Protein AF-A0A2K1EF34-F1 (afdb_monomer_lite)

Sequence (158 aa):
MLNLFHPISQKSLTGTVHQHRRLESSLIPMGDVLGEVGTQAGELRVATTSQGQDHRRGKALKHIETRRRLVYNRPDNEWGVYELCKAVYELAEIDQVDFNGADLIEKMMLLRKLVPFVSSSALQIGVTEYHDSRNRQGWGMDFLKCEGMNYGFANKSH

Structure (mmCIF, N/CA/C/O backbone):
data_AF-A0A2K1EF34-F1
#
_entry.id   AF-A0A2K1EF34-F1
#
loop_
_atom_site.group_PDB
_atom_site.id
_atom_site.type_symbol
_atom_site.label_atom_id
_atom_site.label_alt_id
_atom_site.label_comp_id
_atom_site.label_asym_id
_atom_site.label_entity_id
_atom_site.label_seq_id
_atom_site.pdbx_PDB_ins_code
_atom_site.Cartn_x
_atom_site.Cartn_y
_atom_site.Cartn_z
_atom_site.occupancy
_atom_site.B_iso_or_equiv
_atom_site.auth_seq_id
_atom_site.auth_comp_id
_atom_site.auth_asym_id
_atom_site.auth_atom_id
_atom_site.pdbx_PDB_model_num
ATOM 1 N N . MET A 1 1 ? 15.475 17.233 -8.892 1.00 30.44 1 MET A N 1
ATOM 2 C CA . MET A 1 1 ? 15.047 17.243 -7.476 1.00 30.44 1 MET A CA 1
ATOM 3 C C . MET A 1 1 ? 13.736 18.003 -7.396 1.00 30.44 1 MET A C 1
ATOM 5 O O . MET A 1 1 ? 13.747 19.214 -7.561 1.00 30.44 1 MET A O 1
ATOM 9 N N . LEU A 1 2 ? 12.607 17.302 -7.277 1.00 26.91 2 LEU A N 1
ATOM 10 C CA . LEU A 1 2 ? 11.285 17.931 -7.206 1.00 26.91 2 LEU A CA 1
ATOM 11 C C . LEU A 1 2 ? 10.842 18.012 -5.743 1.00 26.91 2 LEU A C 1
ATOM 13 O O . LEU A 1 2 ? 10.609 16.993 -5.096 1.00 26.91 2 LEU A O 1
ATOM 17 N N . ASN A 1 3 ? 10.745 19.247 -5.250 1.00 29.42 3 ASN A N 1
ATOM 18 C CA . ASN A 1 3 ? 10.198 19.631 -3.952 1.00 29.42 3 ASN A CA 1
ATOM 19 C C . ASN A 1 3 ? 8.684 19.358 -3.904 1.00 29.42 3 ASN A C 1
ATOM 21 O O . ASN A 1 3 ? 7.882 20.269 -4.078 1.00 29.42 3 ASN A O 1
ATOM 25 N N . LEU A 1 4 ? 8.284 18.104 -3.684 1.00 32.94 4 LEU A N 1
ATOM 26 C CA . LEU A 1 4 ? 6.875 17.712 -3.501 1.00 32.94 4 LEU A CA 1
ATOM 27 C C . LEU A 1 4 ? 6.539 17.356 -2.045 1.00 32.94 4 LEU A C 1
ATOM 29 O O . LEU A 1 4 ? 5.534 16.708 -1.763 1.00 32.94 4 LEU A O 1
ATOM 33 N N . PHE A 1 5 ? 7.349 17.831 -1.101 1.00 43.50 5 PHE A N 1
ATOM 34 C CA . PHE A 1 5 ? 6.990 17.842 0.311 1.00 43.50 5 PHE A CA 1
ATOM 35 C C . PHE A 1 5 ? 6.220 19.122 0.621 1.00 43.50 5 PHE A C 1
ATOM 37 O O . PHE A 1 5 ? 6.809 20.117 1.034 1.00 43.50 5 PHE A O 1
ATOM 44 N N . HIS A 1 6 ? 4.897 19.100 0.445 1.00 31.91 6 HIS A N 1
ATOM 45 C CA . HIS A 1 6 ? 4.052 20.080 1.117 1.00 31.91 6 HIS A CA 1
ATOM 46 C C . HIS A 1 6 ? 3.393 19.422 2.341 1.00 31.91 6 HIS A C 1
ATOM 48 O O . HIS A 1 6 ? 2.484 18.605 2.177 1.00 31.91 6 HIS A O 1
ATOM 54 N N . PRO A 1 7 ? 3.788 19.784 3.578 1.00 40.97 7 PRO A N 1
ATOM 55 C CA . PRO A 1 7 ? 3.220 19.232 4.819 1.00 40.97 7 PRO A CA 1
ATOM 56 C C . PRO A 1 7 ? 1.739 19.596 5.057 1.00 40.97 7 PRO A C 1
ATOM 58 O O . PRO A 1 7 ? 1.159 19.235 6.079 1.00 40.97 7 PRO A O 1
ATOM 61 N N . ILE A 1 8 ? 1.097 20.285 4.109 1.00 39.22 8 ILE A N 1
A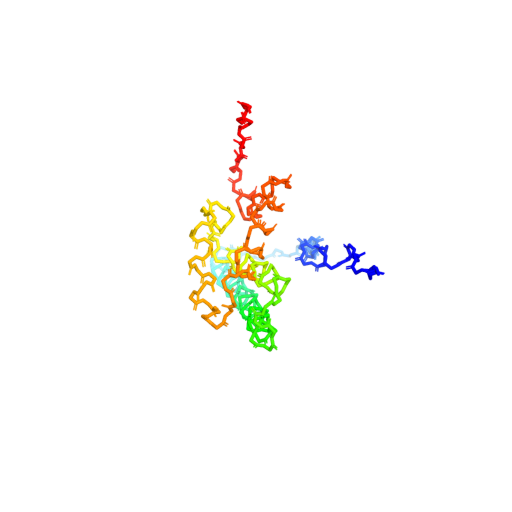TOM 62 C CA . ILE A 1 8 ? -0.319 20.663 4.171 1.00 39.22 8 ILE A CA 1
ATOM 63 C C . ILE A 1 8 ? -1.223 19.477 3.799 1.00 39.22 8 ILE A C 1
ATOM 65 O O . ILE A 1 8 ? -2.302 19.329 4.372 1.00 39.22 8 ILE A O 1
ATOM 69 N N . SER A 1 9 ? -0.765 18.558 2.942 1.00 40.25 9 SER A N 1
ATOM 70 C CA . SER A 1 9 ? -1.588 17.418 2.507 1.00 40.25 9 SER A CA 1
ATOM 71 C C . SER A 1 9 ? -1.793 16.344 3.584 1.00 40.25 9 SER A C 1
ATOM 73 O O . SER A 1 9 ? -2.680 15.511 3.436 1.00 40.25 9 SER A O 1
ATOM 75 N N . GLN A 1 10 ? -1.022 16.371 4.679 1.00 41.78 10 GLN A N 1
ATOM 76 C CA . GLN A 1 10 ? -1.157 15.423 5.797 1.00 41.78 10 GLN A CA 1
ATOM 77 C C . GLN A 1 10 ? -2.032 15.947 6.948 1.00 41.78 10 GLN A C 1
ATOM 79 O O . GLN A 1 10 ? -2.589 15.152 7.695 1.00 41.78 10 GLN A O 1
ATOM 84 N N . LYS A 1 11 ? -2.206 17.270 7.089 1.00 36.91 11 LYS A N 1
ATOM 85 C CA . LYS A 1 11 ? -2.996 17.867 8.188 1.00 36.91 11 LYS A CA 1
ATOM 86 C C . LYS A 1 11 ? -4.465 18.139 7.848 1.00 36.91 11 LYS A C 1
ATOM 88 O O . LYS A 1 11 ? -5.255 18.399 8.748 1.00 36.91 11 LYS A O 1
ATOM 93 N N . SER A 1 12 ? -4.858 18.071 6.577 1.00 40.78 12 SER A N 1
ATOM 94 C CA . SER A 1 12 ? -6.191 18.520 6.144 1.00 40.78 12 SER A CA 1
ATOM 95 C C . SER A 1 12 ? -7.341 17.532 6.410 1.00 40.78 12 SER A C 1
ATOM 97 O O . SER A 1 12 ? -8.486 17.885 6.140 1.00 40.78 12 SER A O 1
ATOM 99 N N . LEU A 1 13 ? -7.089 16.314 6.907 1.00 43.84 13 LEU A N 1
ATOM 100 C CA . LEU A 1 13 ? -8.148 15.304 7.104 1.00 43.84 13 LEU A CA 1
ATOM 101 C C . LEU A 1 13 ? -8.434 14.943 8.568 1.00 43.84 13 LEU A C 1
ATOM 103 O O . LEU A 1 13 ? -9.433 14.282 8.831 1.00 43.84 13 LEU A O 1
ATOM 107 N N . THR A 1 14 ? -7.628 15.418 9.521 1.00 43.16 14 THR A N 1
ATOM 108 C CA . THR A 1 14 ? -7.810 15.139 10.959 1.00 43.16 14 THR A CA 1
ATOM 109 C C . THR A 1 14 ? -8.183 16.376 11.786 1.00 43.16 14 THR A C 1
ATOM 111 O O . THR A 1 14 ? -8.436 16.265 12.981 1.00 43.16 14 THR A O 1
ATOM 114 N N . GLY A 1 15 ? -8.261 17.563 11.169 1.00 35.25 15 GLY A N 1
ATOM 115 C CA . GLY A 1 15 ? -8.393 18.844 11.876 1.00 35.25 15 GLY A CA 1
ATOM 116 C C . GLY A 1 15 ? -9.806 19.392 12.122 1.00 35.25 15 GLY A C 1
ATOM 117 O O . GLY A 1 15 ? -9.916 20.447 12.737 1.00 35.25 15 GLY A O 1
ATOM 118 N N . THR A 1 16 ? -10.889 18.755 11.666 1.00 41.97 16 THR A N 1
ATOM 119 C CA . THR A 1 16 ? -12.223 19.408 11.648 1.00 41.97 16 THR A CA 1
ATOM 120 C C . THR A 1 16 ? -13.286 18.704 12.494 1.00 41.97 16 THR A C 1
ATOM 122 O O . THR A 1 16 ? -14.422 18.556 12.059 1.00 41.97 16 THR A O 1
ATOM 125 N N . VAL A 1 17 ? -12.952 18.271 13.717 1.00 42.09 17 VAL A N 1
ATOM 126 C CA . VAL A 1 17 ? -13.951 17.691 14.650 1.00 42.09 17 VAL A CA 1
ATOM 127 C C . VAL A 1 17 ? -13.958 18.385 16.016 1.00 42.09 17 VAL A C 1
ATOM 129 O O . VAL A 1 17 ? -14.340 17.802 17.020 1.00 42.09 17 VAL A O 1
ATOM 132 N N . HIS A 1 18 ? -13.592 19.665 16.091 1.00 34.75 18 HIS A N 1
ATOM 133 C CA . HIS A 1 18 ? -13.796 20.452 17.311 1.00 34.75 18 HIS A CA 1
ATOM 134 C C . HIS A 1 18 ? -14.307 21.850 16.993 1.00 34.75 18 HIS A C 1
ATOM 136 O O . HIS A 1 18 ? -13.573 22.819 17.122 1.00 34.75 18 HIS A O 1
ATOM 142 N N . GLN A 1 19 ? -15.575 21.957 16.599 1.00 38.31 19 GLN A N 1
ATOM 143 C CA . GLN A 1 19 ? -16.360 23.178 16.786 1.00 38.31 19 GLN A CA 1
ATOM 144 C C . GLN A 1 19 ? -17.835 22.875 16.525 1.00 38.31 19 GLN A C 1
ATOM 146 O O . GLN A 1 19 ? -18.277 22.873 15.389 1.00 38.31 19 GLN A O 1
ATOM 151 N N . HIS A 1 20 ? -18.579 22.563 17.585 1.00 30.66 20 HIS A N 1
ATOM 152 C CA . HIS A 1 20 ? -19.958 23.024 17.773 1.00 30.66 20 HIS A CA 1
ATOM 153 C C . HIS A 1 20 ? -20.415 22.622 19.178 1.00 30.66 20 HIS A C 1
ATOM 155 O O . HIS A 1 20 ? -21.087 21.619 19.397 1.00 30.66 20 HIS A O 1
ATOM 161 N N . ARG A 1 21 ? -20.014 23.426 20.167 1.00 39.94 21 ARG A N 1
ATOM 162 C CA . ARG A 1 21 ? -20.622 23.409 21.496 1.00 39.94 21 ARG A CA 1
ATOM 163 C C . ARG A 1 21 ? -21.067 24.821 21.840 1.00 39.94 21 ARG A C 1
ATOM 165 O O . ARG A 1 21 ? -20.258 25.614 22.303 1.00 39.94 21 ARG A O 1
ATOM 172 N N . ARG A 1 22 ? -22.346 25.099 21.597 1.00 42.62 22 ARG A N 1
ATOM 173 C CA . ARG A 1 22 ? -23.237 25.915 22.437 1.00 42.62 22 ARG A CA 1
ATOM 174 C C . ARG A 1 22 ? -24.512 26.201 21.663 1.00 42.62 22 ARG A C 1
ATOM 176 O O . ARG A 1 22 ? -24.445 26.859 20.638 1.00 42.62 22 ARG A O 1
ATOM 183 N N . LEU A 1 23 ? -25.639 25.758 22.204 1.00 35.72 23 LEU A N 1
ATOM 184 C CA . LEU A 1 23 ? -26.857 26.557 22.286 1.00 35.72 23 LEU A CA 1
ATOM 185 C C . LEU A 1 23 ? -27.620 26.067 23.522 1.00 35.72 23 LEU A C 1
ATOM 187 O O . LEU A 1 23 ? -27.759 24.865 23.744 1.00 35.72 23 LEU A O 1
ATOM 191 N N . GLU A 1 24 ? -27.956 27.023 24.381 1.00 41.22 24 GLU A N 1
ATOM 192 C CA . GLU A 1 24 ? -28.567 26.845 25.694 1.00 41.22 24 GLU A CA 1
ATOM 193 C C . GLU A 1 24 ? -30.101 26.728 25.604 1.00 41.22 24 GLU A C 1
ATOM 195 O O . GLU A 1 24 ? -30.725 27.281 24.704 1.00 41.22 24 GLU A O 1
ATOM 200 N N . SER A 1 25 ? -30.639 25.973 26.569 1.00 43.53 25 SER A N 1
ATOM 201 C CA . SER A 1 25 ? -31.943 26.053 27.255 1.00 43.53 25 SER A CA 1
ATOM 202 C C . SER A 1 25 ? -33.247 26.409 26.509 1.00 43.53 25 SER A C 1
ATOM 204 O O . SER A 1 25 ? -33.508 27.544 26.126 1.00 43.53 25 SER A O 1
ATOM 206 N N . SER A 1 26 ? -34.208 25.477 26.579 1.00 31.47 26 SER A N 1
ATOM 207 C CA . SER A 1 26 ? -35.555 25.792 27.085 1.00 31.47 26 SER A CA 1
ATOM 208 C C . SER A 1 26 ? -36.248 24.540 27.642 1.00 31.47 26 SER A C 1
ATOM 210 O O . SER A 1 26 ? -36.131 23.453 27.083 1.00 31.47 26 SER A O 1
ATOM 212 N N . LEU A 1 27 ? -36.906 24.695 28.792 1.00 45.31 27 LEU A N 1
ATOM 213 C CA . LEU A 1 27 ? -37.525 23.647 29.611 1.00 45.31 27 LEU A CA 1
ATOM 214 C C . LEU A 1 27 ? -38.994 23.435 29.206 1.00 45.31 27 LEU A C 1
ATOM 216 O O . LEU A 1 27 ? -39.796 24.353 29.344 1.00 45.31 27 LEU A O 1
ATOM 220 N N . ILE A 1 28 ? -39.353 22.220 28.777 1.00 41.53 28 ILE A N 1
ATOM 221 C CA . ILE A 1 28 ? -40.734 21.708 28.617 1.00 41.53 28 ILE A CA 1
ATOM 222 C C . ILE A 1 28 ? -40.716 20.239 29.111 1.00 41.53 28 ILE A C 1
ATOM 224 O O . ILE A 1 28 ? -39.691 19.583 28.920 1.00 41.53 28 ILE A O 1
ATOM 228 N N . PRO A 1 29 ? -41.742 19.720 29.825 1.00 45.88 29 PRO A N 1
ATOM 229 C CA . PRO A 1 29 ? -41.614 18.505 30.638 1.00 45.88 29 PRO A CA 1
ATOM 230 C C . PRO A 1 29 ? -41.319 17.253 29.797 1.00 45.88 29 PRO A C 1
ATOM 232 O O . PRO A 1 29 ? -41.976 16.964 28.803 1.00 45.88 29 PRO A O 1
ATOM 235 N N . MET A 1 30 ? -40.279 16.537 30.221 1.00 41.25 30 MET A N 1
ATOM 236 C CA . MET A 1 30 ? -39.315 15.825 29.373 1.00 41.25 30 MET A CA 1
ATOM 237 C C . MET A 1 30 ? -39.246 14.322 29.740 1.00 41.25 30 MET A C 1
ATOM 239 O O . MET A 1 30 ? -38.171 13.758 29.869 1.00 41.25 30 MET A O 1
ATOM 243 N N . GLY A 1 31 ? -40.380 13.672 30.016 1.00 45.62 31 GLY A N 1
ATOM 244 C CA . GLY A 1 31 ? -40.391 12.255 30.423 1.00 45.62 31 GLY A CA 1
ATOM 245 C C . GLY A 1 31 ? -40.319 11.304 29.228 1.00 45.62 31 GLY A C 1
ATOM 246 O O . GLY A 1 31 ? -39.287 10.696 28.965 1.00 45.62 31 GLY A O 1
ATOM 247 N N . ASP A 1 32 ? -41.409 11.246 28.463 1.00 45.19 32 ASP A N 1
ATOM 248 C CA . ASP A 1 32 ? -41.582 10.234 27.412 1.00 45.19 32 ASP A CA 1
ATOM 249 C C . ASP A 1 32 ? -41.080 10.693 26.031 1.00 45.19 32 ASP A C 1
ATOM 251 O O . ASP A 1 32 ? -40.574 9.895 25.248 1.00 45.19 32 ASP A O 1
ATOM 255 N N . VAL A 1 33 ? -41.087 12.003 25.759 1.00 44.91 33 VAL A N 1
ATOM 256 C CA . VAL A 1 33 ? -40.585 12.576 24.492 1.00 44.91 33 VAL A CA 1
ATOM 257 C C . VAL A 1 33 ? -39.053 12.483 24.383 1.00 44.91 33 VAL A C 1
ATOM 259 O O . VAL A 1 33 ? -38.511 12.381 23.286 1.00 44.91 33 VAL A O 1
ATOM 262 N N . LEU A 1 34 ? -38.322 12.463 25.508 1.00 45.03 34 LEU A N 1
ATOM 263 C CA . LEU A 1 34 ? -36.859 12.307 25.503 1.00 45.03 34 LEU A CA 1
ATOM 264 C C . LEU A 1 34 ? -36.401 10.903 25.102 1.00 45.03 34 LEU A C 1
ATOM 266 O O . LEU A 1 34 ? -35.314 10.770 24.539 1.00 45.03 34 LEU A O 1
ATOM 270 N N . GLY A 1 35 ? -37.207 9.875 25.378 1.00 44.16 35 GLY A N 1
ATOM 271 C CA . GLY A 1 35 ? -36.905 8.501 24.980 1.00 44.16 35 GLY A CA 1
ATOM 272 C C . GLY A 1 35 ? -36.926 8.338 23.461 1.00 44.16 35 GLY A C 1
ATOM 273 O O . GLY A 1 35 ? -35.972 7.810 22.888 1.00 44.16 35 GLY A O 1
ATOM 274 N N . GLU A 1 36 ? -37.962 8.871 22.808 1.00 47.28 36 GLU A N 1
ATOM 275 C CA . GLU A 1 36 ? -38.142 8.825 21.349 1.00 47.28 36 GLU A CA 1
ATOM 276 C C . GLU A 1 36 ? -37.218 9.798 20.599 1.00 47.28 36 GLU A C 1
ATOM 278 O O . GLU A 1 36 ? -36.618 9.432 19.589 1.00 47.28 36 GLU A O 1
ATOM 283 N N . VAL A 1 37 ? -37.007 11.017 21.112 1.00 52.03 37 VAL A N 1
ATOM 284 C CA . VAL A 1 37 ? -36.051 11.972 20.515 1.00 52.03 37 VAL A CA 1
ATOM 285 C C . VAL A 1 37 ? -34.606 11.508 20.718 1.00 52.03 37 VAL A C 1
ATOM 287 O O . VAL A 1 37 ? -33.768 11.707 19.842 1.00 52.03 37 VAL A O 1
ATOM 290 N N . GLY A 1 38 ? -34.293 10.860 21.843 1.00 49.03 38 GLY A N 1
ATOM 291 C CA . GLY A 1 38 ? -32.973 10.288 22.115 1.00 49.03 38 GLY A CA 1
ATOM 292 C C . GLY A 1 38 ? -32.643 9.090 21.223 1.00 49.03 38 GLY A C 1
ATOM 293 O O . GLY A 1 38 ? -31.515 8.989 20.736 1.00 49.03 38 GLY A O 1
ATOM 294 N N . THR A 1 39 ? -33.625 8.225 20.951 1.00 54.03 39 THR A N 1
ATOM 295 C CA . THR A 1 39 ? -33.480 7.112 19.998 1.00 54.03 39 THR A CA 1
ATOM 296 C C . THR A 1 39 ? -33.395 7.615 18.562 1.00 54.03 39 THR A C 1
ATOM 298 O O . THR A 1 39 ? -32.434 7.266 17.885 1.00 54.03 39 THR A O 1
ATOM 301 N N . GLN A 1 40 ? -34.262 8.537 18.128 1.00 51.97 40 GLN A N 1
ATOM 302 C CA . GLN A 1 40 ? -34.157 9.148 16.795 1.00 51.97 40 GLN A CA 1
ATOM 303 C C . GLN A 1 40 ? -32.850 9.926 16.601 1.00 51.97 40 GLN A C 1
ATOM 305 O O . GLN A 1 40 ? -32.222 9.819 15.552 1.00 51.97 40 GLN A O 1
ATOM 310 N N . ALA A 1 41 ? -32.381 10.679 17.601 1.00 53.81 41 ALA A N 1
ATOM 311 C CA . ALA A 1 41 ? -31.091 11.367 17.537 1.00 53.81 41 ALA A CA 1
ATOM 312 C C . ALA A 1 41 ? -29.905 10.386 17.550 1.00 53.81 41 ALA A C 1
ATOM 314 O O . ALA A 1 41 ? -28.877 10.660 16.927 1.00 53.81 41 ALA A O 1
ATOM 315 N N . GLY A 1 42 ? -30.034 9.248 18.238 1.00 48.59 42 GLY A N 1
ATOM 316 C CA . GLY A 1 42 ? -29.078 8.143 18.196 1.00 48.59 42 GLY A CA 1
ATOM 317 C C . GLY A 1 42 ? -29.014 7.498 16.812 1.00 48.59 42 GLY A C 1
ATOM 318 O O . GLY A 1 42 ? -27.932 7.383 16.241 1.00 48.59 42 GLY A O 1
ATOM 319 N N . GLU A 1 43 ? -30.165 7.177 16.229 1.00 55.09 43 GLU A N 1
ATOM 320 C CA . GLU A 1 43 ? -30.301 6.619 14.881 1.00 55.09 43 GLU A CA 1
ATOM 321 C C . GLU A 1 43 ? -29.799 7.590 13.807 1.00 55.09 43 GLU A C 1
ATOM 323 O O . GLU A 1 43 ? -29.026 7.192 12.941 1.00 55.09 43 GLU A O 1
ATOM 328 N N . LEU A 1 44 ? -30.125 8.883 13.904 1.00 50.00 44 LEU A N 1
ATOM 329 C CA . LEU A 1 44 ? -29.603 9.932 13.019 1.00 50.00 44 LEU A CA 1
ATOM 330 C C . LEU A 1 44 ? -28.083 10.084 13.142 1.00 50.00 44 LEU A C 1
ATOM 332 O O . LEU A 1 44 ? -27.401 10.255 12.131 1.00 50.00 44 LEU A O 1
ATOM 336 N N . ARG A 1 45 ? -27.516 9.989 14.350 1.00 48.94 45 ARG A N 1
ATOM 337 C CA . ARG A 1 45 ? -26.056 10.014 14.548 1.00 48.94 45 ARG A CA 1
ATOM 338 C C . ARG A 1 45 ? -25.385 8.779 13.962 1.00 48.94 45 ARG A C 1
ATOM 340 O O . ARG A 1 45 ? -24.360 8.924 13.300 1.00 48.94 45 ARG A O 1
ATOM 347 N N . VAL A 1 46 ? -25.952 7.591 14.150 1.00 57.22 46 VAL A N 1
ATOM 348 C CA . VAL A 1 46 ? -25.435 6.342 13.568 1.00 57.22 46 VAL A CA 1
ATOM 349 C C . VAL A 1 46 ? -25.564 6.360 12.042 1.00 57.22 46 VAL A C 1
ATOM 351 O O . VAL A 1 46 ? -24.606 6.021 11.350 1.00 57.22 46 VAL A O 1
ATOM 354 N N . ALA A 1 47 ? -26.679 6.849 11.496 1.00 46.25 47 ALA A N 1
ATOM 355 C CA . ALA A 1 47 ? -26.893 7.029 10.059 1.00 46.25 47 ALA A CA 1
ATOM 356 C C . ALA A 1 47 ? -25.909 8.045 9.449 1.00 46.25 47 ALA A C 1
ATOM 358 O O . ALA A 1 47 ? -25.310 7.791 8.410 1.00 46.25 47 ALA A O 1
ATOM 359 N N . THR A 1 48 ? -25.658 9.167 10.128 1.00 55.41 48 THR A N 1
ATOM 360 C CA . THR A 1 48 ? -24.681 10.173 9.671 1.00 55.41 48 THR A CA 1
ATOM 361 C C . THR A 1 48 ? -23.247 9.635 9.752 1.00 55.41 48 THR A C 1
ATOM 363 O O . THR A 1 48 ? -22.421 9.897 8.877 1.00 55.41 48 THR A O 1
ATOM 366 N N . THR A 1 49 ? -22.940 8.840 10.783 1.00 61.62 49 THR A N 1
ATOM 367 C CA . THR A 1 49 ? -21.612 8.235 10.972 1.00 61.62 49 THR A CA 1
ATOM 368 C C . THR A 1 49 ? -21.348 7.124 9.954 1.00 61.62 49 THR A C 1
ATOM 370 O O . THR A 1 49 ? -20.252 7.072 9.395 1.00 61.62 49 THR A O 1
ATOM 373 N N . SER A 1 50 ? -22.352 6.293 9.657 1.00 62.25 50 SER A N 1
ATOM 374 C CA . SER A 1 50 ? -22.280 5.235 8.638 1.00 62.25 50 SER A CA 1
ATOM 375 C C . SER A 1 50 ? -22.178 5.813 7.226 1.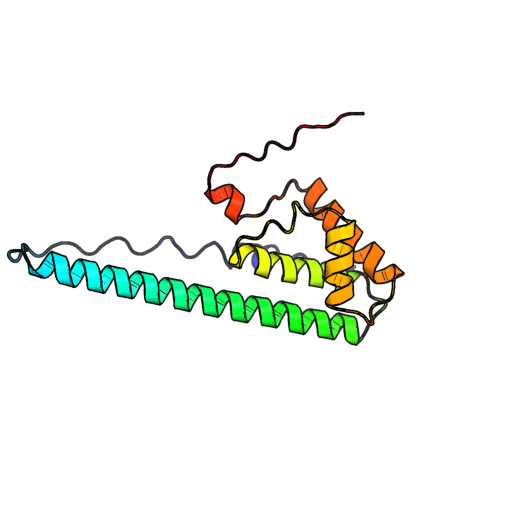00 62.25 50 SER A C 1
ATOM 377 O O . SER A 1 50 ? -21.239 5.474 6.512 1.00 62.25 50 SER A O 1
ATOM 379 N N . GLN A 1 51 ? -23.007 6.798 6.861 1.00 67.06 51 GLN A N 1
ATOM 380 C CA . GLN A 1 51 ? -22.861 7.520 5.587 1.00 67.06 51 GLN A CA 1
ATOM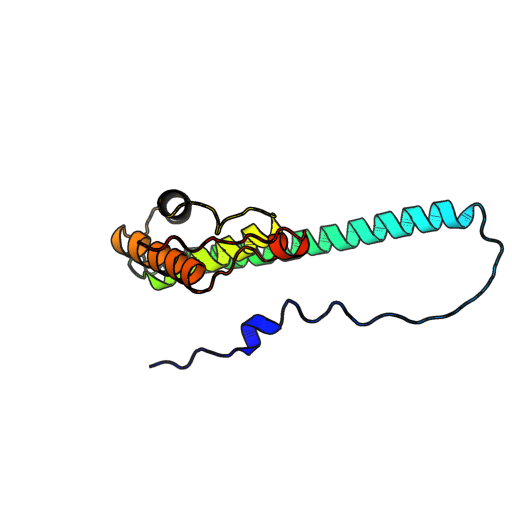 381 C C . GLN A 1 51 ? -21.484 8.195 5.455 1.00 67.06 51 GLN A C 1
ATOM 383 O O . GLN A 1 51 ? -20.873 8.192 4.382 1.00 67.06 51 GLN A O 1
ATOM 388 N N . GLY A 1 52 ? -20.955 8.743 6.553 1.00 74.25 52 GLY A N 1
ATOM 389 C CA . GLY A 1 52 ? -19.612 9.318 6.599 1.00 74.25 52 GLY A CA 1
ATOM 390 C C . GLY A 1 52 ? -18.487 8.283 6.471 1.00 74.25 52 GLY A C 1
ATOM 391 O O . GLY A 1 52 ? -17.425 8.595 5.927 1.00 74.25 52 GLY A O 1
ATOM 392 N N . GLN A 1 53 ? -18.673 7.055 6.9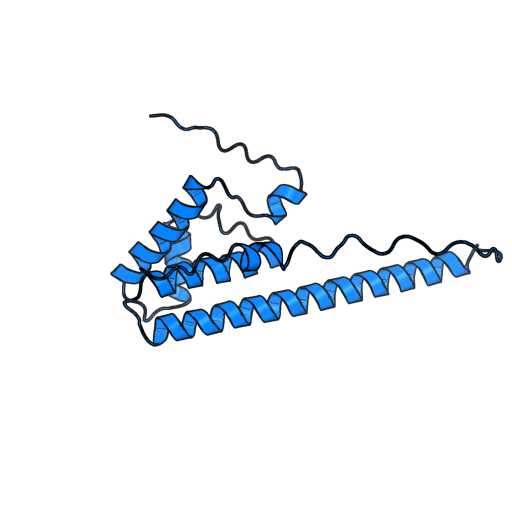61 1.00 76.38 53 GLN A N 1
ATOM 393 C CA . GLN A 1 53 ? -17.731 5.949 6.758 1.00 76.38 53 GLN A CA 1
ATOM 394 C C . GLN A 1 53 ? -17.784 5.424 5.322 1.00 76.38 53 GLN A C 1
ATOM 396 O O . GLN A 1 53 ? -16.732 5.330 4.691 1.00 76.38 53 GLN A O 1
ATOM 401 N N . ASP A 1 54 ? -18.975 5.205 4.766 1.00 80.69 54 ASP A N 1
ATOM 402 C CA . ASP A 1 54 ? -19.154 4.751 3.382 1.00 80.69 54 ASP A CA 1
ATOM 403 C C . ASP A 1 54 ? -18.544 5.732 2.378 1.00 80.69 54 ASP A C 1
ATOM 405 O O . ASP A 1 54 ? -17.834 5.336 1.448 1.00 80.69 54 ASP A O 1
ATOM 409 N N . HIS A 1 55 ? -18.734 7.036 2.600 1.00 83.25 55 HIS A N 1
ATOM 410 C CA . HIS A 1 55 ? -18.120 8.065 1.766 1.00 83.25 55 HIS A CA 1
ATOM 411 C C . HIS A 1 55 ? -16.583 8.042 1.844 1.00 83.25 55 HIS A C 1
ATOM 413 O O . HIS A 1 55 ? -15.901 8.103 0.814 1.00 83.25 55 HIS A O 1
ATOM 419 N N . ARG A 1 56 ? -16.016 7.923 3.055 1.00 84.06 56 ARG A N 1
ATOM 420 C CA . ARG A 1 56 ? -14.559 7.818 3.258 1.00 84.06 56 ARG A CA 1
ATOM 421 C C . ARG A 1 56 ? -13.996 6.569 2.585 1.00 84.06 56 ARG A C 1
ATOM 423 O O . ARG A 1 56 ? -12.998 6.665 1.868 1.00 84.06 56 ARG A O 1
ATOM 430 N N . ARG A 1 57 ? -14.671 5.432 2.746 1.00 87.56 57 ARG A N 1
ATOM 431 C CA . ARG A 1 57 ? -14.304 4.153 2.135 1.00 87.56 57 ARG A CA 1
ATOM 432 C C . ARG A 1 57 ? -14.335 4.230 0.610 1.00 87.56 57 ARG A C 1
ATOM 434 O O . ARG A 1 57 ? -13.369 3.844 -0.045 1.00 87.56 57 ARG A O 1
ATOM 441 N N . GLY A 1 58 ? -15.382 4.823 0.032 1.00 88.50 58 GLY A N 1
ATOM 442 C CA . GLY A 1 58 ? -15.479 5.060 -1.412 1.00 88.50 58 GLY A CA 1
ATOM 443 C C . GLY A 1 58 ? -14.337 5.927 -1.957 1.00 88.50 58 GLY A C 1
ATOM 444 O O . GLY A 1 58 ? -13.772 5.632 -3.014 1.00 88.50 58 GLY A O 1
ATOM 445 N N . LYS A 1 59 ? -13.931 6.965 -1.214 1.00 90.38 59 LYS A N 1
ATOM 446 C CA . LYS A 1 59 ? -12.774 7.800 -1.569 1.00 90.38 59 LYS A CA 1
ATOM 447 C C . LYS A 1 59 ? -11.458 7.011 -1.527 1.00 90.38 59 LYS A C 1
ATOM 449 O O . LYS A 1 59 ? -10.674 7.115 -2.472 1.00 90.38 59 LYS A O 1
ATOM 454 N N . ALA A 1 60 ? -11.240 6.200 -0.491 1.00 89.62 60 ALA A N 1
ATOM 455 C CA . ALA A 1 60 ? -10.052 5.352 -0.364 1.00 89.62 60 ALA A CA 1
ATOM 456 C C . ALA A 1 60 ? -9.967 4.304 -1.492 1.00 89.62 60 ALA A C 1
ATOM 458 O O . ALA A 1 60 ? -8.924 4.145 -2.127 1.00 89.62 60 ALA A O 1
ATOM 459 N N . LEU A 1 61 ? -11.086 3.669 -1.853 1.00 92.62 61 LEU A N 1
ATOM 460 C CA . LEU A 1 61 ? -11.138 2.750 -2.996 1.00 92.62 61 LEU A CA 1
ATOM 461 C C . LEU A 1 61 ? -10.796 3.451 -4.321 1.00 92.62 61 LEU A C 1
ATOM 463 O O . LEU A 1 61 ? -10.039 2.917 -5.132 1.00 92.62 61 LEU A O 1
ATOM 467 N N . LYS A 1 62 ? -11.271 4.686 -4.532 1.00 93.69 62 LYS A N 1
ATOM 468 C CA . LYS A 1 62 ? -10.907 5.488 -5.714 1.00 93.69 62 LYS A CA 1
ATOM 469 C C . LYS A 1 62 ? -9.416 5.845 -5.741 1.00 93.69 62 LYS A C 1
ATOM 471 O O . LYS A 1 62 ? -8.806 5.883 -6.814 1.00 93.69 62 LYS A O 1
ATOM 476 N N . HIS A 1 63 ? -8.819 6.104 -4.579 1.00 92.69 63 HIS A N 1
ATOM 477 C CA . HIS A 1 63 ? -7.381 6.332 -4.435 1.00 92.69 63 HIS A CA 1
ATOM 478 C C . HIS A 1 63 ? -6.563 5.095 -4.818 1.00 92.69 63 HIS A C 1
ATOM 480 O O . HIS A 1 63 ? -5.574 5.241 -5.545 1.00 92.69 63 HIS A O 1
ATOM 486 N N . ILE A 1 64 ? -6.991 3.906 -4.380 1.00 94.38 64 ILE A N 1
ATOM 487 C CA . ILE A 1 64 ? -6.396 2.623 -4.775 1.00 94.38 64 ILE A CA 1
ATOM 488 C C . ILE A 1 64 ? -6.514 2.435 -6.287 1.00 94.38 64 ILE A C 1
ATOM 490 O O . ILE A 1 64 ? -5.503 2.202 -6.944 1.00 94.38 64 ILE A O 1
ATOM 494 N N . GLU A 1 65 ? -7.706 2.613 -6.862 1.00 94.94 65 GLU A N 1
ATOM 495 C CA . GLU A 1 65 ? -7.928 2.430 -8.302 1.00 94.94 65 GLU A CA 1
ATOM 496 C C . GLU A 1 65 ? -7.040 3.354 -9.146 1.00 94.94 65 GLU A C 1
ATOM 498 O O . GLU A 1 65 ? -6.417 2.931 -10.123 1.00 94.94 65 GLU A O 1
ATOM 503 N N . THR A 1 66 ? -6.924 4.618 -8.736 1.00 93.69 66 THR A N 1
ATOM 504 C CA . THR A 1 66 ? -6.084 5.608 -9.421 1.00 93.69 66 THR A CA 1
ATOM 505 C C . THR A 1 66 ? -4.618 5.176 -9.428 1.00 93.69 66 THR A C 1
ATOM 507 O O . THR A 1 66 ? -3.964 5.207 -10.470 1.00 93.69 66 THR A O 1
ATOM 510 N N . ARG A 1 67 ? -4.095 4.726 -8.283 1.00 94.81 67 ARG A N 1
ATOM 511 C CA . ARG A 1 67 ? -2.701 4.273 -8.161 1.00 94.81 67 ARG A CA 1
ATOM 512 C C . ARG A 1 67 ? -2.466 2.947 -8.868 1.00 94.81 67 ARG A C 1
ATOM 514 O O . ARG A 1 67 ? -1.448 2.794 -9.534 1.00 94.81 67 ARG A O 1
ATOM 521 N N . ARG A 1 68 ? -3.440 2.037 -8.838 1.00 95.75 68 ARG A N 1
ATOM 522 C CA . ARG A 1 68 ? -3.413 0.791 -9.610 1.00 95.75 68 ARG A CA 1
ATOM 523 C C . ARG A 1 68 ? -3.264 1.071 -11.105 1.00 95.75 68 ARG A C 1
ATOM 525 O O . ARG A 1 68 ? -2.447 0.436 -11.764 1.00 95.75 68 ARG A O 1
ATOM 532 N N . ARG A 1 69 ? -3.981 2.072 -11.628 1.00 93.81 69 ARG A N 1
ATOM 533 C CA . ARG A 1 69 ? -3.847 2.522 -13.023 1.00 93.81 69 ARG A CA 1
ATOM 534 C C . ARG A 1 69 ? -2.474 3.136 -13.319 1.00 93.81 69 ARG A C 1
ATOM 536 O O . ARG A 1 69 ? -1.938 2.923 -14.402 1.00 93.81 69 ARG A O 1
ATOM 543 N N . LEU A 1 70 ? -1.883 3.869 -12.374 1.00 89.50 70 LEU A N 1
ATOM 544 C CA . LEU A 1 70 ? -0.518 4.388 -12.528 1.00 89.50 70 LEU A CA 1
ATOM 545 C C . LEU A 1 70 ? 0.514 3.257 -12.619 1.00 89.50 70 LEU A C 1
ATOM 547 O O . LEU A 1 70 ? 1.385 3.315 -13.484 1.00 89.50 70 LEU A O 1
ATOM 551 N N . VAL A 1 71 ? 0.384 2.226 -11.778 1.00 94.69 71 VAL A N 1
ATOM 552 C CA . VAL A 1 71 ? 1.228 1.022 -11.845 1.00 94.69 71 VAL A CA 1
ATOM 553 C C . VAL A 1 71 ? 0.986 0.269 -13.153 1.00 94.69 71 VAL A C 1
ATOM 555 O O . VAL A 1 71 ? 1.938 -0.177 -13.776 1.00 94.69 71 VAL A O 1
ATOM 558 N N . TYR A 1 72 ? -0.260 0.179 -13.627 1.00 94.69 72 TYR A N 1
ATOM 559 C CA . TYR A 1 72 ? -0.574 -0.457 -14.913 1.00 94.69 72 TYR A CA 1
ATOM 560 C C . TYR A 1 72 ? 0.140 0.213 -16.086 1.00 94.69 72 TYR A C 1
ATOM 562 O O . TYR A 1 72 ? 0.736 -0.457 -16.923 1.00 94.69 72 TYR A O 1
ATOM 570 N N . ASN A 1 73 ? 0.137 1.544 -16.116 1.00 94.88 73 ASN A N 1
ATOM 571 C CA . ASN A 1 73 ? 0.792 2.300 -17.180 1.00 94.88 73 ASN A CA 1
ATOM 572 C C . ASN A 1 73 ? 2.328 2.249 -17.099 1.00 94.88 73 ASN A C 1
ATOM 574 O O . ASN A 1 73 ? 2.997 2.566 -18.080 1.00 94.88 73 ASN A O 1
ATOM 578 N N . ARG A 1 74 ? 2.891 1.932 -15.926 1.00 94.88 74 ARG A N 1
ATOM 579 C CA . ARG A 1 74 ? 4.338 1.879 -15.667 1.00 94.88 74 ARG A CA 1
ATOM 580 C C . ARG A 1 74 ? 4.647 0.726 -14.700 1.00 94.88 74 ARG A C 1
ATOM 582 O O . ARG A 1 74 ? 4.889 0.987 -13.520 1.00 94.88 74 ARG A O 1
ATOM 589 N N . PRO A 1 75 ? 4.635 -0.532 -15.174 1.00 95.19 75 PRO A N 1
ATOM 590 C CA . PRO A 1 75 ? 4.730 -1.713 -14.310 1.00 95.19 75 PRO A CA 1
ATOM 591 C C . PRO A 1 75 ? 6.088 -1.866 -13.614 1.00 95.19 75 PRO A C 1
ATOM 593 O O . PRO A 1 75 ? 6.178 -2.590 -12.629 1.00 95.19 75 PRO A O 1
ATOM 596 N N . ASP A 1 76 ? 7.120 -1.163 -14.082 1.00 95.69 76 ASP A N 1
ATOM 597 C CA . ASP A 1 76 ? 8.455 -1.139 -13.473 1.00 95.69 76 ASP A CA 1
ATOM 598 C C . ASP A 1 76 ? 8.665 0.025 -12.493 1.00 95.69 76 ASP A C 1
ATOM 600 O O . ASP A 1 76 ? 9.742 0.185 -11.925 1.00 95.69 76 ASP A O 1
ATOM 604 N N . ASN A 1 77 ? 7.648 0.865 -12.279 1.00 93.94 77 ASN A N 1
ATOM 605 C CA . ASN A 1 77 ? 7.753 2.012 -11.386 1.00 93.94 77 ASN A CA 1
ATOM 606 C C . ASN A 1 77 ? 7.485 1.611 -9.927 1.00 93.94 77 ASN A C 1
ATOM 608 O O . ASN A 1 77 ? 6.344 1.654 -9.457 1.00 93.94 77 ASN A O 1
ATOM 612 N N . GLU A 1 78 ? 8.550 1.301 -9.192 1.00 95.94 78 GLU A N 1
ATOM 613 C CA . GLU A 1 78 ? 8.537 1.008 -7.749 1.00 95.94 78 GLU A CA 1
ATOM 614 C C . GLU A 1 78 ? 7.850 2.095 -6.906 1.00 95.94 78 GLU A C 1
ATOM 616 O O . GLU A 1 78 ? 7.140 1.794 -5.945 1.00 95.94 78 GLU A O 1
ATOM 621 N N . TRP A 1 79 ? 7.947 3.363 -7.317 1.00 96.25 79 TRP A N 1
ATOM 622 C CA . TRP A 1 79 ? 7.254 4.467 -6.652 1.00 96.25 79 TRP A CA 1
ATOM 623 C C . TRP A 1 79 ? 5.739 4.418 -6.809 1.00 96.25 79 TRP A C 1
ATOM 625 O O . TRP A 1 79 ? 5.008 4.801 -5.896 1.00 96.25 79 TRP A O 1
ATOM 635 N N . GLY A 1 80 ? 5.252 3.872 -7.922 1.00 95.12 80 GLY A N 1
ATOM 636 C CA . GLY A 1 80 ? 3.832 3.573 -8.086 1.00 95.12 80 GLY A CA 1
ATOM 637 C C . GLY A 1 80 ? 3.349 2.525 -7.081 1.00 95.12 80 GLY A C 1
ATOM 638 O O . GLY A 1 80 ? 2.260 2.667 -6.526 1.00 95.12 80 GLY A O 1
ATOM 639 N N . VAL A 1 81 ? 4.169 1.505 -6.812 1.00 97.00 81 VAL A N 1
ATOM 640 C CA . VAL A 1 81 ? 3.863 0.444 -5.841 1.00 97.00 81 VAL A CA 1
ATOM 641 C C . VAL A 1 81 ? 3.875 0.984 -4.412 1.00 97.00 81 VAL A C 1
ATOM 643 O O . VAL A 1 81 ? 2.935 0.742 -3.661 1.00 97.00 81 VAL A O 1
ATOM 646 N N . TYR A 1 82 ? 4.884 1.773 -4.048 1.00 96.75 82 TYR A N 1
ATOM 647 C CA . TYR A 1 82 ? 4.957 2.421 -2.738 1.00 96.75 82 TYR A CA 1
ATOM 648 C C . TYR A 1 82 ? 3.738 3.316 -2.454 1.00 96.75 82 TYR A C 1
ATOM 650 O O . TYR A 1 82 ? 3.132 3.246 -1.383 1.00 96.75 82 TYR A O 1
ATOM 658 N N . GLU A 1 83 ? 3.326 4.131 -3.428 1.00 95.62 83 GLU A N 1
ATOM 659 C CA . GLU A 1 83 ? 2.124 4.959 -3.299 1.00 95.62 83 GLU A CA 1
ATOM 660 C C . GLU A 1 83 ? 0.846 4.117 -3.228 1.00 95.62 83 GLU A C 1
ATOM 662 O O . GLU A 1 83 ? -0.087 4.478 -2.507 1.00 95.62 83 GLU A O 1
ATOM 667 N N . LEU A 1 84 ? 0.796 2.984 -3.934 1.00 96.50 84 LEU A N 1
ATOM 668 C CA . LEU A 1 84 ? -0.305 2.030 -3.830 1.00 96.50 84 LEU A CA 1
ATOM 669 C C . LEU A 1 84 ? -0.407 1.443 -2.414 1.00 96.50 84 LEU A C 1
ATOM 671 O O . LEU A 1 84 ? -1.511 1.401 -1.876 1.00 96.50 84 LEU A O 1
ATOM 675 N N . CYS A 1 85 ? 0.712 1.094 -1.771 1.00 96.06 85 CYS A N 1
ATOM 676 C CA . CYS A 1 85 ? 0.727 0.661 -0.369 1.00 96.06 85 CYS A CA 1
ATOM 677 C C . CYS A 1 85 ? 0.131 1.718 0.573 1.00 96.06 85 CYS A C 1
ATOM 679 O O . CYS A 1 85 ? -0.650 1.377 1.457 1.00 96.06 85 CYS A O 1
ATOM 681 N N . LYS A 1 86 ? 0.422 3.010 0.361 1.00 94.06 86 LYS A N 1
ATOM 682 C CA . LYS A 1 86 ? -0.193 4.092 1.154 1.00 94.06 86 LYS A CA 1
ATOM 683 C C . LYS A 1 86 ? -1.708 4.162 0.983 1.00 94.06 86 LYS A C 1
ATOM 685 O O . LYS A 1 86 ? -2.417 4.374 1.958 1.00 94.06 86 LYS A O 1
ATOM 690 N N . ALA A 1 87 ? -2.216 3.972 -0.232 1.00 93.75 87 ALA A N 1
ATOM 691 C CA . ALA A 1 87 ? -3.661 3.966 -0.455 1.00 93.75 87 ALA A CA 1
ATOM 692 C C . ALA A 1 87 ? -4.345 2.727 0.142 1.0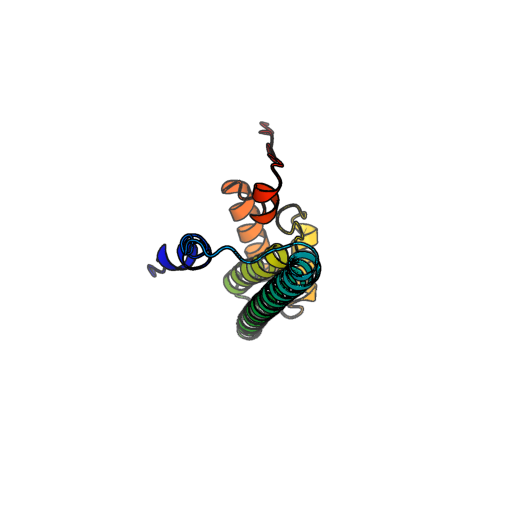0 93.75 87 ALA A C 1
ATOM 694 O O . ALA A 1 87 ? -5.470 2.829 0.622 1.00 93.75 87 ALA A O 1
ATOM 695 N N . VAL A 1 88 ? -3.667 1.574 0.151 1.00 94.06 88 VAL A N 1
ATOM 696 C CA . VAL A 1 88 ? -4.144 0.379 0.867 1.00 94.06 88 VAL A CA 1
ATOM 697 C C . VAL A 1 88 ? -4.184 0.636 2.374 1.00 94.06 88 VAL A C 1
ATOM 699 O O . VAL A 1 88 ? -5.179 0.304 3.007 1.00 94.06 88 VAL A O 1
ATOM 702 N N . TYR A 1 89 ? -3.169 1.300 2.931 1.00 92.44 89 TYR A N 1
ATOM 703 C CA . TYR A 1 89 ? -3.171 1.743 4.327 1.00 92.44 89 TYR A CA 1
ATOM 704 C C . TYR A 1 89 ? -4.347 2.671 4.651 1.00 92.44 89 TYR A C 1
ATOM 706 O O . TYR A 1 89 ? -5.022 2.453 5.647 1.00 92.44 89 TYR A O 1
ATOM 714 N N . GLU A 1 90 ? -4.649 3.660 3.800 1.00 89.25 90 GLU A N 1
ATOM 715 C CA . GLU A 1 90 ? -5.804 4.553 4.003 1.00 89.25 90 GLU A CA 1
ATOM 716 C C . GLU A 1 90 ? -7.127 3.777 4.101 1.00 89.25 90 GLU A C 1
ATOM 718 O O . GLU A 1 90 ? -7.987 4.123 4.907 1.00 89.25 90 GLU A O 1
ATOM 723 N N . LEU A 1 91 ? -7.297 2.729 3.288 1.00 91.12 91 LEU A N 1
ATOM 724 C CA . LEU A 1 91 ? -8.467 1.858 3.374 1.00 91.12 91 LEU A CA 1
ATOM 725 C C . LEU A 1 91 ? -8.433 0.992 4.640 1.00 91.12 91 LEU A C 1
ATOM 727 O O . LEU A 1 91 ? -9.452 0.865 5.309 1.00 91.12 91 LEU A O 1
ATOM 731 N N . ALA A 1 92 ? -7.271 0.437 4.984 1.00 88.00 92 ALA A N 1
ATOM 732 C CA . ALA A 1 92 ? -7.090 -0.385 6.175 1.00 88.00 92 ALA A CA 1
ATOM 733 C C . ALA A 1 92 ? -7.358 0.395 7.475 1.00 88.00 92 ALA A C 1
ATOM 735 O O . ALA A 1 92 ? -7.932 -0.164 8.400 1.00 88.00 92 ALA A O 1
ATOM 736 N N . GLU A 1 93 ? -7.035 1.691 7.530 1.00 86.38 93 GLU A N 1
ATOM 737 C CA . GLU A 1 93 ? -7.419 2.582 8.637 1.00 86.38 93 GLU A CA 1
ATOM 738 C C . GLU A 1 93 ? -8.938 2.699 8.795 1.00 86.38 93 GLU A C 1
ATOM 740 O O . GLU A 1 93 ? -9.461 2.702 9.906 1.00 86.38 93 GLU A O 1
ATOM 745 N N . ILE A 1 94 ? -9.660 2.807 7.677 1.00 84.31 94 ILE A N 1
ATOM 746 C CA . ILE A 1 94 ? -11.122 2.934 7.684 1.00 84.31 94 ILE A CA 1
ATOM 747 C C . ILE A 1 94 ? -11.767 1.612 8.102 1.00 84.31 94 ILE A C 1
ATOM 749 O O . ILE A 1 94 ? -12.706 1.621 8.896 1.00 84.31 94 ILE A O 1
ATOM 753 N N . ASP A 1 95 ? -11.243 0.502 7.583 1.00 85.88 95 ASP A N 1
ATOM 754 C CA . ASP A 1 95 ? -11.741 -0.851 7.832 1.00 85.88 95 ASP A CA 1
ATOM 755 C C . ASP A 1 95 ? -11.182 -1.457 9.145 1.00 85.88 95 ASP A C 1
ATOM 757 O O . ASP A 1 95 ? -11.510 -2.594 9.474 1.00 85.88 95 ASP A O 1
ATOM 761 N N . GLN A 1 96 ? -10.365 -0.710 9.903 1.00 84.00 96 GLN A N 1
ATOM 762 C CA . GLN A 1 96 ? -9.733 -1.127 11.167 1.00 84.00 96 GLN A CA 1
ATOM 763 C C . GLN A 1 96 ? -8.905 -2.422 11.057 1.00 84.00 96 GLN A C 1
ATOM 765 O O . GLN A 1 96 ? -8.934 -3.292 11.926 1.00 84.00 96 GLN A O 1
ATOM 770 N N . VAL A 1 97 ? -8.140 -2.554 9.974 1.00 86.31 97 VAL A N 1
ATOM 771 C CA . VAL A 1 97 ? -7.245 -3.691 9.721 1.00 86.31 97 VAL A CA 1
ATOM 772 C C . VAL A 1 97 ? -5.799 -3.266 9.948 1.00 86.31 97 VAL A C 1
ATOM 774 O O . VAL A 1 97 ? -5.352 -2.277 9.370 1.00 86.31 97 VAL A O 1
ATOM 777 N N . ASP A 1 98 ? -5.029 -4.025 10.733 1.00 85.38 98 ASP A N 1
ATOM 778 C CA . ASP A 1 98 ? -3.610 -3.721 10.958 1.00 85.38 98 ASP A CA 1
ATOM 779 C C . ASP A 1 98 ? -2.728 -4.118 9.765 1.00 85.38 98 ASP A C 1
ATOM 781 O O . ASP A 1 98 ? -2.059 -5.152 9.740 1.00 85.38 98 ASP A O 1
ATOM 785 N N . PHE A 1 99 ? -2.724 -3.266 8.742 1.00 88.69 99 PHE A N 1
ATOM 786 C CA . PHE A 1 99 ? -1.872 -3.455 7.575 1.00 88.69 99 PHE A CA 1
ATOM 787 C C . PHE A 1 99 ? -0.385 -3.268 7.906 1.00 88.69 99 PHE A C 1
ATOM 789 O O . PHE A 1 99 ? 0.467 -3.943 7.323 1.00 88.69 99 PHE A O 1
ATOM 796 N N . ASN A 1 100 ? -0.039 -2.377 8.841 1.00 88.31 100 ASN A N 1
ATOM 797 C CA . ASN A 1 100 ? 1.360 -2.142 9.202 1.00 88.31 100 ASN A CA 1
ATOM 798 C C . ASN A 1 100 ? 1.953 -3.311 9.994 1.00 88.31 100 ASN A C 1
ATOM 800 O O . ASN A 1 100 ? 3.118 -3.626 9.753 1.00 88.31 100 ASN A O 1
ATOM 804 N N . GLY A 1 101 ? 1.159 -4.001 10.814 1.00 85.31 101 GLY A N 1
ATOM 805 C CA . GLY A 1 101 ? 1.560 -5.200 11.554 1.00 85.31 101 GLY A CA 1
ATOM 806 C C . GLY A 1 101 ? 1.776 -6.455 10.706 1.00 85.31 101 GLY A C 1
ATOM 807 O O . GLY A 1 101 ? 2.497 -7.348 11.143 1.00 85.31 101 GLY A O 1
ATOM 808 N N . ALA A 1 102 ? 1.225 -6.518 9.487 1.00 88.62 102 ALA A N 1
ATOM 809 C CA . ALA A 1 102 ? 1.475 -7.627 8.560 1.00 88.62 102 ALA A CA 1
ATOM 810 C C . ALA A 1 102 ? 2.972 -7.767 8.230 1.00 88.62 102 ALA A C 1
ATOM 812 O O . ALA A 1 102 ? 3.697 -6.769 8.142 1.00 88.62 102 ALA A O 1
ATOM 813 N N . ASP A 1 103 ? 3.455 -8.975 7.969 1.00 91.38 103 ASP A N 1
ATOM 814 C CA . ASP A 1 103 ? 4.851 -9.143 7.573 1.00 91.38 103 ASP A CA 1
ATOM 815 C C . ASP A 1 103 ? 5.113 -8.611 6.142 1.00 91.38 103 ASP A C 1
ATOM 817 O O . ASP A 1 103 ? 4.204 -8.241 5.386 1.00 91.38 103 ASP A O 1
ATOM 821 N N . LEU A 1 104 ? 6.390 -8.495 5.760 1.00 92.44 104 LEU A N 1
ATOM 822 C CA . LEU A 1 104 ? 6.764 -8.004 4.429 1.00 92.44 104 LEU A CA 1
ATOM 823 C C . LEU A 1 104 ? 6.213 -8.900 3.303 1.00 92.44 104 LEU A C 1
ATOM 825 O O . LEU A 1 104 ? 5.788 -8.395 2.261 1.00 92.44 104 LEU A O 1
ATOM 829 N N . ILE A 1 105 ? 6.203 -10.218 3.505 1.00 93.94 105 ILE A N 1
ATOM 830 C CA . ILE A 1 105 ? 5.784 -11.205 2.508 1.00 93.94 105 ILE A CA 1
ATOM 831 C C . ILE A 1 105 ? 4.270 -11.156 2.300 1.00 93.94 105 ILE A C 1
ATOM 833 O O . ILE A 1 105 ? 3.817 -11.149 1.157 1.00 93.94 105 ILE A O 1
ATOM 837 N N . GLU A 1 106 ? 3.485 -11.044 3.365 1.00 93.00 106 GLU A N 1
ATOM 838 C CA . GLU A 1 106 ? 2.035 -10.870 3.337 1.00 93.00 106 GLU A CA 1
ATOM 839 C C . GLU A 1 106 ? 1.652 -9.607 2.565 1.00 93.00 106 GLU A C 1
ATOM 841 O O . GLU A 1 106 ? 0.801 -9.655 1.668 1.00 93.00 106 GLU A O 1
ATOM 846 N N . LYS A 1 107 ? 2.348 -8.491 2.829 1.00 93.88 107 LYS A N 1
ATOM 847 C CA . LYS A 1 107 ? 2.189 -7.252 2.055 1.00 93.88 107 LYS A CA 1
ATOM 848 C C . LYS A 1 107 ? 2.494 -7.491 0.574 1.00 93.88 107 LYS A C 1
ATOM 850 O O . LYS A 1 107 ? 1.686 -7.137 -0.286 1.00 93.88 107 LYS A O 1
ATOM 855 N N . MET A 1 108 ? 3.614 -8.139 0.250 1.00 96.12 108 MET A N 1
ATOM 856 C CA . MET A 1 108 ? 3.969 -8.453 -1.140 1.00 96.12 108 MET A CA 1
ATOM 857 C C . MET A 1 108 ? 2.933 -9.357 -1.822 1.00 96.12 108 MET A C 1
ATOM 859 O O . MET A 1 108 ? 2.585 -9.115 -2.979 1.00 96.12 108 MET A O 1
ATOM 863 N N . MET A 1 109 ? 2.403 -10.368 -1.128 1.00 95.00 109 MET A N 1
ATOM 864 C CA . MET A 1 109 ? 1.372 -11.266 -1.653 1.00 95.00 109 MET A CA 1
ATOM 865 C C . MET A 1 109 ? 0.061 -10.530 -1.932 1.00 95.00 109 MET A C 1
ATOM 867 O O . MET A 1 109 ? -0.547 -10.740 -2.985 1.00 95.00 109 MET A O 1
ATOM 871 N N . LEU A 1 110 ? -0.370 -9.651 -1.025 1.00 95.38 110 LEU A N 1
ATOM 872 C CA . LEU A 1 110 ? -1.551 -8.816 -1.233 1.00 95.38 110 LEU A CA 1
ATOM 873 C C . LEU A 1 110 ? -1.369 -7.912 -2.455 1.00 95.38 110 LEU A C 1
ATOM 875 O O . LEU A 1 110 ? -2.216 -7.898 -3.350 1.00 95.38 110 LEU A O 1
ATOM 879 N N . LEU A 1 111 ? -0.250 -7.186 -2.523 1.00 95.81 111 LEU A N 1
ATOM 880 C CA . LEU A 1 111 ? 0.012 -6.263 -3.624 1.00 95.81 111 LEU A CA 1
ATOM 881 C C . LEU A 1 111 ? 0.166 -7.009 -4.955 1.00 95.81 111 LEU A C 1
ATOM 883 O O . LEU A 1 111 ? -0.356 -6.546 -5.966 1.00 95.81 111 LEU A O 1
ATOM 887 N N . ARG A 1 112 ? 0.763 -8.207 -4.968 1.00 97.00 112 ARG A N 1
ATOM 888 C CA . ARG A 1 112 ? 0.810 -9.067 -6.161 1.00 97.00 112 ARG A CA 1
ATOM 889 C C . ARG A 1 112 ? -0.586 -9.427 -6.672 1.00 97.00 112 ARG A C 1
ATOM 891 O O . ARG A 1 112 ? -0.790 -9.435 -7.882 1.00 97.00 112 ARG A O 1
ATOM 898 N N . LYS A 1 113 ? -1.546 -9.707 -5.784 1.00 95.12 113 LYS A N 1
ATOM 899 C CA . LYS A 1 113 ? -2.947 -9.962 -6.175 1.00 95.12 113 LYS A CA 1
ATOM 900 C C . LYS A 1 113 ? -3.624 -8.702 -6.720 1.00 95.12 113 LYS A C 1
ATOM 902 O O . LYS A 1 113 ? -4.431 -8.794 -7.639 1.00 95.12 113 LYS A O 1
ATOM 907 N N . LEU A 1 114 ? -3.291 -7.534 -6.171 1.00 94.06 114 LEU A N 1
ATOM 908 C CA . LEU A 1 114 ? -3.892 -6.257 -6.560 1.00 94.06 114 LEU A CA 1
ATOM 909 C C . LEU A 1 114 ? -3.364 -5.725 -7.904 1.00 94.06 114 LEU A C 1
ATOM 911 O O . LEU A 1 114 ? -4.128 -5.141 -8.673 1.00 94.06 114 LEU A O 1
ATOM 915 N N . VAL A 1 115 ? -2.075 -5.929 -8.192 1.00 95.00 115 VAL A N 1
ATOM 916 C CA . VAL A 1 115 ? -1.390 -5.514 -9.429 1.00 95.00 115 VAL A CA 1
ATOM 917 C C . VAL A 1 115 ? -0.606 -6.684 -10.041 1.00 95.00 115 VAL A C 1
ATOM 919 O O . VAL A 1 115 ? 0.621 -6.683 -10.025 1.00 95.00 115 VAL A O 1
ATOM 922 N N . PRO A 1 116 ? -1.269 -7.702 -10.617 1.00 95.31 116 PRO A N 1
ATOM 923 C CA . PRO A 1 116 ? -0.586 -8.918 -11.078 1.00 95.31 116 PRO A CA 1
ATOM 924 C C . PRO A 1 116 ? 0.440 -8.672 -12.195 1.00 95.31 116 PRO A C 1
ATOM 926 O O . PRO A 1 116 ? 1.410 -9.416 -12.310 1.00 95.31 116 PRO A O 1
ATOM 929 N N . PHE A 1 117 ? 0.252 -7.605 -12.971 1.00 93.50 117 PHE A N 1
ATOM 930 C CA . PHE A 1 117 ? 1.085 -7.195 -14.105 1.00 93.50 117 PHE A CA 1
ATOM 931 C C . PHE A 1 117 ? 2.350 -6.410 -13.717 1.00 93.50 117 PHE A C 1
ATOM 933 O O . PHE A 1 117 ? 3.165 -6.119 -14.588 1.00 93.50 117 PHE A O 1
ATOM 940 N N . VAL A 1 118 ? 2.511 -6.014 -12.449 1.00 96.12 118 VAL A N 1
ATOM 941 C CA . VAL A 1 118 ? 3.700 -5.273 -12.000 1.00 96.12 118 VAL A CA 1
ATOM 942 C C . VAL A 1 118 ? 4.942 -6.161 -12.095 1.00 96.12 118 VAL A C 1
ATOM 944 O O . VAL A 1 118 ? 4.869 -7.369 -11.833 1.00 96.12 118 VAL A O 1
ATOM 947 N N . SER A 1 119 ? 6.102 -5.599 -12.421 1.00 97.12 119 SER A N 1
ATOM 948 C CA . SER A 1 119 ? 7.326 -6.397 -12.408 1.00 97.12 119 SER A CA 1
ATOM 949 C C . SER A 1 119 ? 7.717 -6.796 -10.984 1.00 97.12 119 SER A C 1
ATOM 951 O O . SER A 1 119 ? 7.408 -6.119 -10.000 1.00 97.12 119 SER A O 1
ATOM 953 N N . SER A 1 120 ? 8.375 -7.949 -10.844 1.00 96.94 120 SER A N 1
ATOM 954 C CA . SER A 1 120 ? 8.790 -8.464 -9.532 1.00 96.94 120 SER A CA 1
ATOM 955 C C . SER A 1 120 ? 9.768 -7.543 -8.814 1.00 96.94 120 SER A C 1
ATOM 957 O O . SER A 1 120 ? 9.637 -7.375 -7.606 1.00 96.94 120 SER A O 1
ATOM 959 N N . SER A 1 121 ? 10.673 -6.900 -9.558 1.00 97.81 121 SER A N 1
ATOM 960 C CA . SER A 1 121 ? 11.618 -5.928 -9.003 1.00 97.81 121 SER A CA 1
ATOM 961 C C . SER A 1 121 ? 10.888 -4.719 -8.420 1.00 97.81 121 SER A C 1
ATOM 963 O O . SER A 1 121 ? 11.077 -4.393 -7.252 1.00 97.81 121 SER A O 1
ATOM 965 N N . ALA A 1 122 ? 9.992 -4.101 -9.196 1.00 97.06 122 ALA A N 1
ATOM 966 C CA . ALA A 1 122 ? 9.243 -2.931 -8.748 1.00 97.06 122 ALA A CA 1
ATOM 967 C C . ALA A 1 122 ? 8.323 -3.243 -7.559 1.00 97.06 122 ALA A C 1
ATOM 969 O O . ALA A 1 122 ? 8.205 -2.429 -6.642 1.00 97.06 122 ALA A O 1
ATOM 970 N N . LEU A 1 123 ? 7.703 -4.432 -7.546 1.00 97.75 123 LEU A N 1
ATOM 971 C CA . LEU A 1 123 ? 6.919 -4.896 -6.403 1.00 97.75 123 LEU A CA 1
ATOM 972 C C . LEU A 1 123 ? 7.783 -5.003 -5.147 1.00 97.75 123 LEU A C 1
ATOM 974 O O . LEU A 1 123 ? 7.415 -4.469 -4.107 1.00 97.75 123 LEU A O 1
ATOM 978 N N . GLN A 1 124 ? 8.912 -5.705 -5.247 1.00 97.62 124 GLN A N 1
ATOM 979 C CA . GLN A 1 124 ? 9.799 -5.938 -4.116 1.00 97.62 124 GLN A CA 1
ATOM 980 C C . GLN A 1 124 ? 10.326 -4.617 -3.557 1.00 97.62 124 GLN A C 1
ATOM 982 O O . GLN A 1 124 ? 10.147 -4.354 -2.374 1.00 97.62 124 GLN A O 1
ATOM 987 N N . ILE A 1 125 ? 10.897 -3.757 -4.403 1.00 97.56 125 ILE A N 1
ATOM 988 C CA . ILE A 1 125 ? 11.486 -2.487 -3.964 1.00 97.56 125 ILE A CA 1
ATOM 989 C C . ILE A 1 125 ? 10.414 -1.566 -3.371 1.00 97.56 125 ILE A C 1
ATOM 991 O O . ILE A 1 125 ? 10.586 -1.052 -2.268 1.00 97.56 125 ILE A O 1
ATOM 995 N N . GLY A 1 126 ? 9.274 -1.400 -4.050 1.00 97.06 126 GLY A N 1
ATOM 996 C CA . GLY A 1 126 ? 8.222 -0.492 -3.591 1.00 97.06 126 GLY A CA 1
ATOM 997 C C . GLY A 1 126 ? 7.557 -0.929 -2.283 1.00 97.06 126 GLY A C 1
ATOM 998 O O . GLY A 1 126 ? 7.256 -0.087 -1.433 1.00 97.06 126 GLY A O 1
ATOM 999 N N . VAL A 1 127 ? 7.339 -2.237 -2.092 1.00 97.44 127 VAL A N 1
ATOM 1000 C CA . VAL A 1 127 ? 6.777 -2.768 -0.840 1.00 97.44 127 VAL A CA 1
ATOM 1001 C C . VAL A 1 127 ? 7.806 -2.708 0.291 1.00 97.44 127 VAL A C 1
ATOM 1003 O O . VAL A 1 127 ? 7.440 -2.294 1.391 1.00 97.44 127 VAL A O 1
ATOM 1006 N N . THR A 1 128 ? 9.073 -3.047 0.033 1.00 97.19 128 THR A N 1
ATOM 1007 C CA . THR A 1 128 ? 10.151 -2.932 1.029 1.00 97.19 128 THR A CA 1
ATOM 1008 C C . THR A 1 128 ? 10.325 -1.490 1.493 1.00 97.19 128 THR A C 1
ATOM 1010 O O . THR A 1 128 ? 10.293 -1.239 2.693 1.00 97.19 128 THR A O 1
ATOM 1013 N N . GLU A 1 129 ? 10.392 -0.517 0.578 1.00 96.38 129 GLU A N 1
ATOM 1014 C CA . GLU A 1 129 ? 10.534 0.896 0.957 1.00 96.38 129 GLU A CA 1
ATOM 1015 C C . GLU A 1 129 ? 9.346 1.377 1.802 1.00 96.38 129 GLU A C 1
ATOM 1017 O O . GLU A 1 129 ? 9.508 2.145 2.754 1.00 96.38 129 GLU A O 1
ATOM 1022 N N . TYR A 1 130 ? 8.134 0.894 1.506 1.00 95.19 130 TYR A N 1
ATOM 1023 C CA . TYR A 1 130 ? 6.966 1.171 2.338 1.00 95.19 130 TYR A CA 1
ATOM 1024 C C . TYR A 1 130 ? 7.109 0.566 3.738 1.00 95.19 130 TYR A C 1
ATOM 1026 O O . TYR A 1 130 ? 6.938 1.280 4.729 1.00 95.19 130 TYR A O 1
ATOM 1034 N N . HIS A 1 131 ? 7.433 -0.724 3.814 1.00 93.38 131 HIS A N 1
ATOM 1035 C CA . HIS A 1 131 ? 7.594 -1.465 5.062 1.00 93.38 131 HIS A CA 1
ATOM 1036 C C . HIS A 1 131 ? 8.650 -0.808 5.962 1.00 93.38 131 HIS A C 1
ATOM 1038 O O . HIS A 1 131 ? 8.366 -0.438 7.102 1.00 93.38 131 HIS A O 1
ATOM 1044 N N . ASP A 1 132 ? 9.829 -0.539 5.409 1.00 91.81 132 ASP A N 1
ATOM 1045 C CA . ASP A 1 132 ? 10.938 0.082 6.125 1.00 91.81 132 ASP A CA 1
ATOM 1046 C C . ASP A 1 132 ? 10.625 1.524 6.517 1.00 91.81 132 ASP A C 1
ATOM 1048 O O . ASP A 1 132 ? 11.021 1.980 7.591 1.00 91.81 132 ASP A O 1
ATOM 1052 N N . SER A 1 133 ? 9.898 2.268 5.676 1.00 88.56 133 SER A N 1
ATOM 1053 C CA . SER A 1 133 ? 9.431 3.612 6.023 1.00 88.56 133 SER A CA 1
ATOM 1054 C C . SER A 1 133 ? 8.504 3.595 7.237 1.00 88.56 133 SER A C 1
ATOM 1056 O O . SER A 1 133 ? 8.603 4.509 8.057 1.00 88.56 133 SER A O 1
ATOM 1058 N N . ARG A 1 134 ? 7.601 2.613 7.359 1.00 85.62 134 ARG A N 1
ATOM 1059 C CA . ARG A 1 134 ? 6.688 2.509 8.511 1.00 85.62 134 ARG A CA 1
ATOM 1060 C C . ARG A 1 134 ? 7.437 2.084 9.772 1.00 85.62 134 ARG A C 1
ATOM 1062 O O . ARG A 1 134 ? 7.272 2.732 10.806 1.00 85.62 134 ARG A O 1
ATOM 1069 N N . ASN A 1 135 ? 8.325 1.094 9.659 1.00 81.19 135 ASN A N 1
ATOM 1070 C CA . ASN A 1 135 ? 9.144 0.607 10.772 1.00 81.19 135 ASN A CA 1
ATOM 1071 C C . ASN A 1 135 ? 10.058 1.703 11.332 1.00 81.19 135 ASN A C 1
ATOM 1073 O O . ASN A 1 135 ? 10.069 1.937 12.537 1.00 81.19 135 ASN A O 1
ATOM 1077 N N . ARG A 1 136 ? 10.771 2.438 10.463 1.00 81.62 136 ARG A N 1
ATOM 1078 C CA . ARG A 1 136 ? 11.649 3.549 10.878 1.00 81.62 136 ARG A CA 1
ATOM 1079 C C . ARG A 1 136 ? 10.891 4.682 11.559 1.00 81.62 136 ARG A C 1
ATOM 1081 O O . ARG A 1 136 ? 11.421 5.315 12.464 1.00 81.62 136 ARG A O 1
ATOM 1088 N N . GLN A 1 137 ? 9.675 4.974 11.101 1.00 78.81 137 GLN A N 1
ATOM 1089 C CA . GLN A 1 137 ? 8.855 6.036 11.682 1.00 78.81 137 GLN A CA 1
ATOM 1090 C C . GLN A 1 137 ? 8.201 5.605 13.002 1.00 78.81 137 GLN A C 1
ATOM 1092 O O . GLN A 1 137 ? 7.775 6.472 13.760 1.00 78.81 137 GLN A O 1
ATOM 1097 N N . GLY A 1 138 ? 8.108 4.299 13.284 1.00 70.12 138 GLY A N 1
ATOM 1098 C CA . GLY A 1 138 ? 7.361 3.773 14.429 1.00 70.12 138 GLY A CA 1
ATOM 1099 C C . GLY A 1 138 ? 5.859 4.054 14.329 1.00 70.12 138 GLY A C 1
ATOM 1100 O O . GLY A 1 138 ? 5.168 4.138 15.342 1.00 70.12 138 GLY A O 1
ATOM 1101 N N . TRP A 1 139 ? 5.341 4.279 13.116 1.00 69.62 139 TRP A N 1
ATOM 1102 C CA . TRP A 1 139 ? 3.934 4.622 12.913 1.00 69.62 139 TRP A CA 1
ATOM 1103 C C . TRP A 1 139 ? 3.111 3.342 12.776 1.00 69.62 139 TRP A C 1
ATOM 1105 O O . TRP A 1 139 ? 2.981 2.790 11.683 1.00 69.62 139 TRP A O 1
ATOM 1115 N N . GLY A 1 140 ? 2.538 2.894 13.894 1.00 69.38 140 GLY A N 1
ATOM 1116 C CA . GLY A 1 140 ? 1.388 1.988 13.882 1.00 69.38 140 GLY A CA 1
ATOM 1117 C C . GLY A 1 140 ? 0.151 2.664 13.285 1.00 69.38 140 GLY A C 1
ATOM 1118 O O . GLY A 1 140 ? 0.150 3.887 13.091 1.00 69.38 140 GLY A O 1
ATOM 1119 N N . MET A 1 141 ? -0.881 1.867 13.002 1.00 76.69 141 MET A N 1
ATOM 1120 C CA . MET A 1 141 ? -2.154 2.381 12.496 1.00 76.69 141 MET A CA 1
ATOM 1121 C C . MET A 1 141 ? -2.735 3.426 13.463 1.00 76.69 141 MET A C 1
ATOM 1123 O O . MET A 1 141 ? -2.647 3.277 14.685 1.00 76.69 141 MET A O 1
ATOM 1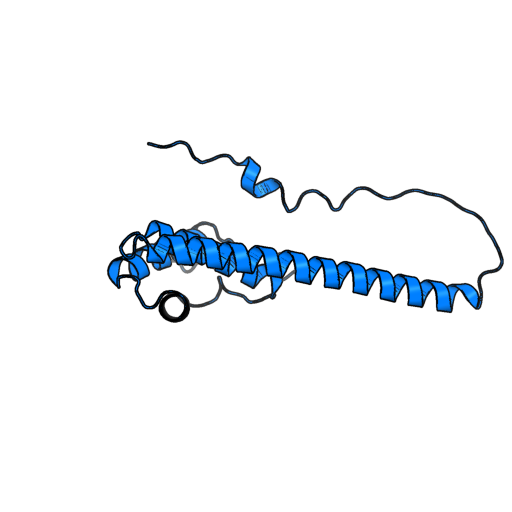127 N N . ASP A 1 142 ? -3.315 4.496 12.936 1.00 76.06 142 ASP A N 1
ATOM 1128 C CA . ASP A 1 142 ? -3.866 5.589 13.733 1.00 76.06 142 ASP A CA 1
ATOM 1129 C C . ASP A 1 142 ? -5.060 5.122 14.573 1.00 76.06 142 ASP A C 1
ATOM 1131 O O . ASP A 1 142 ? -5.165 5.525 15.734 1.00 76.06 142 ASP A O 1
ATOM 1135 N N . PHE A 1 143 ? -5.900 4.213 14.059 1.00 74.44 143 PHE A N 1
ATOM 1136 C CA . PHE A 1 143 ? -7.014 3.662 14.842 1.00 74.44 143 PHE A CA 1
ATOM 1137 C C . PHE A 1 143 ? -6.553 2.909 16.106 1.00 74.44 143 PHE A C 1
ATOM 1139 O O . PHE A 1 143 ? -7.215 2.999 17.139 1.00 74.44 143 PHE A O 1
ATOM 1146 N N . LEU A 1 144 ? -5.376 2.266 16.083 1.00 65.62 144 LEU A N 1
ATOM 1147 C CA . LEU A 1 144 ? -4.811 1.572 17.253 1.00 65.62 144 LEU A CA 1
ATOM 1148 C C . LEU A 1 144 ? -4.387 2.545 18.366 1.00 65.62 144 LEU A C 1
ATOM 1150 O O . LEU A 1 144 ? -4.396 2.192 19.544 1.00 65.62 144 LEU A O 1
ATOM 1154 N N . LYS A 1 145 ? -4.052 3.796 18.019 1.00 67.19 145 LYS A N 1
ATOM 1155 C CA . LYS A 1 145 ? -3.697 4.839 18.999 1.00 67.19 145 LYS A CA 1
ATOM 1156 C C . LYS A 1 145 ? -4.923 5.338 19.765 1.00 67.19 145 LYS A C 1
ATOM 1158 O O . LYS A 1 145 ? -4.792 5.774 20.908 1.00 67.19 145 LYS A O 1
ATOM 1163 N N . CYS A 1 146 ? -6.108 5.278 19.155 1.00 53.69 146 CYS A N 1
ATOM 1164 C CA . CYS A 1 146 ? -7.364 5.702 19.774 1.00 53.69 146 CYS A CA 1
ATOM 1165 C C . CYS A 1 146 ? -7.891 4.710 20.822 1.00 53.69 146 CYS A C 1
ATOM 1167 O O . CYS A 1 146 ? -8.641 5.120 21.704 1.00 53.69 146 CYS A O 1
ATOM 1169 N N . GLU A 1 147 ? -7.471 3.444 20.778 1.00 53.66 147 GLU A N 1
ATOM 1170 C CA . GLU A 1 147 ? -7.919 2.401 21.715 1.00 53.66 147 GLU A CA 1
ATOM 1171 C C . GLU A 1 147 ? -7.053 2.286 22.984 1.00 53.66 147 GLU A C 1
ATOM 1173 O O . GLU A 1 147 ? -7.262 1.401 23.809 1.00 53.66 147 GLU A O 1
ATOM 1178 N N . GLY A 1 148 ? -6.072 3.175 23.178 1.00 45.50 148 GLY A N 1
ATOM 1179 C CA . GLY A 1 148 ? -5.187 3.129 24.349 1.00 45.50 148 GLY A CA 1
ATOM 1180 C C . GLY A 1 148 ? -4.206 1.950 24.345 1.00 45.50 148 GLY A C 1
ATOM 1181 O O . GLY A 1 148 ? -3.508 1.726 25.336 1.00 45.50 148 GLY A O 1
ATOM 1182 N N . MET A 1 149 ? -4.100 1.216 23.233 1.00 46.44 149 MET A N 1
ATOM 1183 C CA . MET A 1 149 ? -3.086 0.183 23.055 1.00 46.44 149 MET A CA 1
ATOM 1184 C C . MET A 1 149 ? -1.751 0.841 22.704 1.00 46.44 149 MET A C 1
ATOM 1186 O O . MET A 1 149 ? -1.410 1.067 21.545 1.00 46.44 149 MET A O 1
ATOM 1190 N N . ASN A 1 150 ? -0.976 1.159 23.742 1.00 40.47 150 ASN A N 1
ATOM 1191 C CA . ASN A 1 150 ? 0.453 1.427 23.622 1.00 40.47 150 ASN A CA 1
ATOM 1192 C C . ASN A 1 150 ? 1.138 0.175 23.050 1.00 40.47 150 ASN A C 1
ATOM 1194 O O . ASN A 1 150 ? 1.590 -0.691 23.799 1.00 40.47 150 ASN A O 1
ATOM 1198 N N . TYR A 1 151 ? 1.246 0.074 21.725 1.00 46.31 151 TYR A N 1
ATOM 1199 C CA . TYR A 1 151 ? 2.203 -0.833 21.102 1.00 46.31 151 TYR A CA 1
ATOM 1200 C C . TYR A 1 151 ? 3.607 -0.279 21.343 1.00 46.31 151 TYR A C 1
ATOM 1202 O O . TYR A 1 151 ? 4.190 0.433 20.526 1.00 46.31 151 TYR A O 1
ATOM 1210 N N . GLY A 1 152 ? 4.139 -0.593 22.524 1.00 41.75 152 GLY A N 1
ATOM 1211 C CA . GLY A 1 152 ? 5.559 -0.517 22.805 1.00 41.75 152 GLY A CA 1
ATOM 1212 C C . GLY A 1 152 ? 6.270 -1.537 21.931 1.00 41.75 152 GLY A C 1
ATOM 1213 O O . GLY A 1 152 ? 6.420 -2.694 22.317 1.00 41.75 152 GLY A O 1
ATOM 1214 N N . PHE A 1 153 ? 6.708 -1.122 20.744 1.00 47.72 153 PHE A N 1
ATOM 1215 C CA . PHE A 1 153 ? 7.687 -1.894 19.996 1.00 47.72 153 PHE A CA 1
ATOM 1216 C C . PHE A 1 153 ? 9.008 -1.816 20.757 1.00 47.72 153 PHE A C 1
ATOM 1218 O O . PHE A 1 153 ? 9.739 -0.829 20.706 1.00 47.72 153 PHE A O 1
ATOM 1225 N N . ALA A 1 154 ? 9.253 -2.862 21.542 1.00 41.31 154 ALA A N 1
ATOM 1226 C CA . ALA A 1 154 ? 10.508 -3.089 22.223 1.00 41.31 154 ALA A CA 1
ATOM 1227 C C . ALA A 1 154 ? 11.648 -3.083 21.199 1.00 41.31 154 ALA A C 1
ATOM 1229 O O . ALA A 1 154 ? 11.644 -3.860 20.241 1.00 41.31 154 ALA A O 1
ATOM 1230 N N . ASN A 1 155 ? 12.634 -2.220 21.446 1.00 42.75 155 ASN A N 1
ATOM 1231 C CA . ASN A 1 155 ? 13.972 -2.317 20.879 1.00 42.75 155 ASN A CA 1
ATOM 1232 C C . ASN A 1 155 ? 14.449 -3.772 20.957 1.00 42.75 155 ASN A C 1
ATOM 1234 O O . ASN A 1 155 ? 14.745 -4.272 22.043 1.00 42.75 155 ASN A O 1
ATOM 1238 N N . LYS A 1 156 ? 14.568 -4.442 19.811 1.00 37.34 156 LYS A N 1
ATOM 1239 C CA . LYS A 1 156 ? 15.473 -5.580 19.687 1.00 37.34 156 LYS A CA 1
ATOM 1240 C C . LYS A 1 156 ? 16.799 -5.049 19.174 1.00 37.34 156 LYS A C 1
ATOM 1242 O O . LYS A 1 156 ? 17.014 -4.925 17.975 1.00 37.34 156 LYS A O 1
ATOM 1247 N N . SER A 1 157 ? 17.648 -4.699 20.130 1.00 39.75 157 SER A N 1
ATOM 1248 C CA . SER A 1 157 ? 19.087 -4.609 19.936 1.00 39.75 157 SER A CA 1
ATOM 1249 C C . SER A 1 157 ? 19.621 -6.007 19.630 1.00 39.75 157 SER A C 1
ATOM 1251 O O . SER A 1 157 ? 19.402 -6.916 20.430 1.00 39.75 157 SER A O 1
ATOM 1253 N N . HIS A 1 158 ? 20.324 -6.159 18.513 1.00 38.38 158 HIS A N 1
ATOM 1254 C CA . HIS A 1 158 ? 21.454 -7.073 18.369 1.00 38.38 158 HIS A CA 1
ATOM 1255 C C . HIS A 1 158 ? 22.419 -6.501 17.339 1.00 38.38 158 HIS A C 1
ATOM 1257 O O . HIS A 1 158 ? 21.935 -6.040 16.282 1.00 38.38 158 HIS A O 1
#

Radius of gyration: 21.36 Å; chains: 1; bounding box: 63×38×48 Å

Secondary structure (DSSP, 8-state):
------THHHHTTTS-S-------------SSHHHHHHHHHHHHHHHHHHHHHHHHHHHHHHHHHHHHHHHHH-TT-HHHHHHHHHHHHHHHHHTT--TTTS-HHHHHHHHHHH-TTS-HHHHHHHHHHHHHHHHHHT---HHHHHTT----------

pLDDT: mean 71.47, std 24.02, range [26.91, 97.81]

Foldseek 3Di:
DDPPPDVPVVPPPPPPDDDDDDDDDDDDPDDPVVVVVVVVVVVVVVVVVVVVLVVQLVVLVVQLVVLLVVCVVPLAALQSLLSNLVSVLSNCLSVVHFPLPDDLVVQLVVSCVSNVPRDPNSSNNNSVVNNVVCVVVVDTRPVCVVVVPPPPPDDPDD